Protein AF-A0A259FFC7-F1 (afdb_monomer_lite)

Structure (mmCIF, N/CA/C/O backbone):
data_AF-A0A259FFC7-F1
#
_entry.id   AF-A0A259FFC7-F1
#
loop_
_atom_site.group_PDB
_atom_site.id
_atom_site.type_symbol
_atom_site.label_atom_id
_atom_site.label_alt_id
_atom_site.label_comp_id
_atom_site.l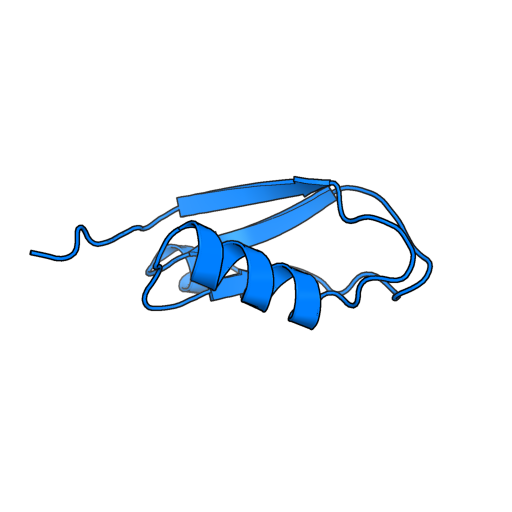abel_asym_id
_atom_site.label_entity_id
_atom_site.label_seq_id
_atom_site.pdbx_PDB_ins_code
_atom_site.Cartn_x
_atom_site.Cartn_y
_atom_site.Cartn_z
_atom_site.occupancy
_atom_site.B_iso_or_equiv
_atom_site.auth_seq_id
_atom_site.auth_comp_id
_atom_site.auth_asym_id
_atom_site.auth_atom_id
_atom_site.pdbx_PDB_model_num
ATOM 1 N N . MET A 1 1 ? -22.734 8.909 4.689 1.00 58.06 1 MET A N 1
ATOM 2 C CA . MET A 1 1 ? -22.067 7.949 5.594 1.00 58.06 1 MET A CA 1
ATOM 3 C C . MET A 1 1 ? -20.963 7.284 4.793 1.00 58.06 1 MET A C 1
ATOM 5 O O . MET A 1 1 ? -21.284 6.709 3.761 1.00 58.06 1 MET A O 1
ATOM 9 N N . SER A 1 2 ? -19.691 7.428 5.173 1.00 67.38 2 SER A N 1
ATOM 10 C CA . SER A 1 2 ? -18.645 6.581 4.591 1.00 67.38 2 SER A CA 1
ATOM 11 C C . SER A 1 2 ? -18.794 5.183 5.183 1.00 67.38 2 SER A C 1
ATOM 13 O O . SER A 1 2 ? -18.975 5.024 6.390 1.00 67.38 2 SER A O 1
ATOM 15 N N . VAL A 1 3 ? -18.789 4.167 4.327 1.00 79.88 3 VAL A N 1
ATOM 16 C CA . VAL A 1 3 ? -18.708 2.777 4.775 1.00 79.88 3 VAL A CA 1
ATOM 17 C C . VAL A 1 3 ? -17.254 2.532 5.169 1.00 79.88 3 VAL A C 1
ATOM 19 O O . VAL A 1 3 ? -16.357 2.839 4.385 1.00 79.88 3 VAL A O 1
ATOM 22 N N . ARG A 1 4 ? -17.006 2.022 6.381 1.00 90.12 4 ARG A N 1
ATOM 23 C CA . ARG A 1 4 ? -15.655 1.586 6.765 1.00 90.12 4 ARG A CA 1
ATOM 24 C C . ARG A 1 4 ? -15.279 0.339 5.971 1.00 90.12 4 ARG A C 1
ATOM 26 O O . ARG A 1 4 ? -16.094 -0.572 5.847 1.00 90.12 4 ARG A O 1
ATOM 33 N N . ILE A 1 5 ? -14.064 0.331 5.429 1.00 95.75 5 ILE A N 1
ATOM 34 C CA . ILE A 1 5 ? -13.539 -0.754 4.598 1.00 95.75 5 ILE A CA 1
ATOM 35 C C . ILE A 1 5 ? -12.325 -1.358 5.285 1.00 95.75 5 ILE A C 1
ATOM 37 O O . ILE A 1 5 ? -11.299 -0.695 5.451 1.00 95.75 5 ILE A O 1
ATOM 41 N N . ASP A 1 6 ? -12.451 -2.641 5.596 1.00 97.44 6 ASP A N 1
ATOM 42 C CA . ASP A 1 6 ? -11.416 -3.476 6.184 1.00 97.44 6 ASP A CA 1
ATOM 43 C C . ASP A 1 6 ? -11.229 -4.705 5.286 1.00 97.44 6 ASP A C 1
ATOM 45 O O . ASP A 1 6 ? -12.202 -5.366 4.921 1.00 97.44 6 ASP A O 1
ATOM 49 N N . GLY A 1 7 ? -9.993 -5.007 4.885 1.00 97.31 7 GLY A N 1
ATOM 50 C CA . GLY A 1 7 ? -9.726 -6.145 4.000 1.00 97.31 7 GLY A CA 1
ATOM 51 C C . GLY A 1 7 ? -8.378 -6.081 3.293 1.00 97.31 7 GLY A C 1
ATOM 52 O O . GLY A 1 7 ? -7.553 -5.218 3.583 1.00 97.31 7 GLY A O 1
ATOM 53 N N . VAL A 1 8 ? -8.154 -7.000 2.352 1.00 98.19 8 VAL A N 1
ATOM 54 C CA . VAL A 1 8 ? -6.921 -7.073 1.555 1.00 98.19 8 VAL A CA 1
ATOM 55 C C . VAL A 1 8 ? -7.268 -7.045 0.072 1.00 98.19 8 VAL A C 1
ATOM 57 O O . VAL A 1 8 ? -8.074 -7.842 -0.402 1.00 98.19 8 VAL A O 1
ATOM 60 N N . VAL A 1 9 ? -6.640 -6.133 -0.664 1.00 98.31 9 VAL A N 1
ATOM 61 C CA . VAL A 1 9 ? -6.682 -6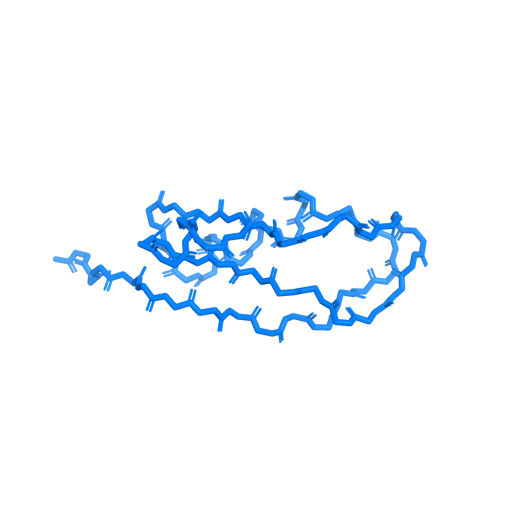.069 -2.125 1.00 98.31 9 VAL A CA 1
ATOM 62 C C . VAL A 1 9 ? -5.455 -6.782 -2.672 1.00 98.31 9 VAL A C 1
ATOM 64 O O . VAL A 1 9 ? -4.323 -6.416 -2.361 1.00 98.31 9 VAL A O 1
ATOM 67 N N . LEU A 1 10 ? -5.680 -7.792 -3.506 1.00 98.31 10 LEU A N 1
ATOM 68 C CA . LEU A 1 10 ? -4.625 -8.475 -4.246 1.00 98.31 10 LEU A CA 1
ATOM 69 C C . LEU A 1 10 ? -4.380 -7.705 -5.545 1.00 98.31 10 LEU A C 1
ATOM 71 O O . LEU A 1 10 ? -5.061 -7.927 -6.543 1.00 98.31 10 LEU A O 1
ATOM 75 N N . LEU A 1 11 ? -3.463 -6.738 -5.505 1.00 98.44 11 LEU A N 1
ATOM 76 C CA . LEU A 1 11 ? -3.135 -5.933 -6.675 1.00 98.44 11 LEU A CA 1
ATOM 77 C C . LEU A 1 11 ? -2.060 -6.637 -7.506 1.00 98.44 11 LEU A C 1
ATOM 79 O O . LEU A 1 11 ? -0.999 -6.955 -6.980 1.00 98.44 11 LEU A O 1
ATOM 83 N N . ASP A 1 12 ? -2.290 -6.811 -8.804 1.00 98.50 12 ASP A N 1
ATOM 84 C CA . ASP A 1 12 ? -1.203 -7.070 -9.749 1.00 98.50 12 ASP A CA 1
ATOM 85 C C . ASP A 1 12 ? -0.538 -5.731 -10.107 1.00 98.50 12 ASP A C 1
ATOM 87 O O . ASP A 1 12 ? -1.099 -4.908 -10.836 1.00 98.50 12 ASP A O 1
ATOM 91 N N . LYS A 1 13 ? 0.611 -5.443 -9.487 1.00 98.44 13 LYS A N 1
ATOM 92 C CA . LYS A 1 13 ? 1.299 -4.156 -9.617 1.00 98.44 13 LYS A CA 1
ATOM 93 C C . LYS A 1 13 ? 1.930 -4.057 -11.012 1.00 98.44 13 LYS A C 1
ATOM 95 O O . LYS A 1 13 ? 2.771 -4.892 -11.348 1.00 98.44 13 LYS A O 1
ATOM 100 N N . PRO A 1 14 ? 1.632 -3.009 -11.801 1.00 97.94 14 PRO A N 1
ATOM 101 C CA . PRO A 1 14 ? 2.296 -2.809 -13.081 1.00 97.94 14 PRO A CA 1
ATOM 102 C C . PRO A 1 14 ? 3.745 -2.328 -12.902 1.00 97.94 14 PRO A C 1
ATOM 104 O O . PRO A 1 14 ? 4.115 -1.725 -11.885 1.00 97.94 14 PRO A O 1
ATOM 107 N N . ALA A 1 15 ? 4.563 -2.542 -13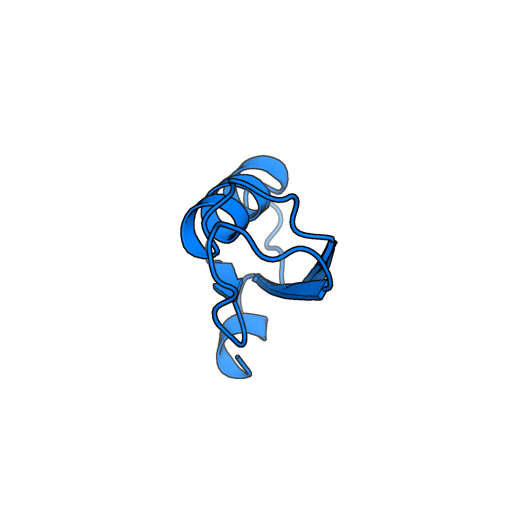.932 1.00 98.12 15 ALA A N 1
ATOM 108 C CA . ALA A 1 15 ? 5.910 -1.984 -14.003 1.00 98.12 15 ALA A CA 1
ATOM 109 C C . ALA A 1 15 ? 5.851 -0.448 -14.074 1.00 98.12 15 ALA A C 1
ATOM 111 O O . ALA A 1 15 ? 4.897 0.138 -14.585 1.00 98.12 15 ALA A O 1
ATOM 112 N N . GLY A 1 16 ? 6.876 0.213 -13.543 1.00 97.75 16 GLY A N 1
ATOM 113 C CA . GLY A 1 16 ? 6.973 1.672 -13.455 1.00 97.75 16 GLY A CA 1
ATOM 114 C C . GLY A 1 16 ? 6.211 2.294 -12.278 1.00 97.75 16 GLY A C 1
ATOM 115 O O . GLY A 1 16 ? 6.444 3.456 -11.953 1.00 97.75 16 GLY A O 1
ATOM 116 N N . MET A 1 17 ? 5.344 1.542 -11.592 1.00 98.12 17 MET A N 1
ATOM 117 C CA . MET A 1 17 ? 4.629 2.010 -10.401 1.00 98.12 17 MET A CA 1
ATOM 118 C C . MET A 1 17 ? 5.400 1.657 -9.124 1.00 98.12 17 MET A C 1
ATOM 120 O O . MET A 1 17 ? 5.765 0.500 -8.914 1.00 98.12 17 MET A O 1
ATOM 124 N N . SER A 1 18 ? 5.609 2.630 -8.230 1.00 98.56 18 SER A N 1
ATOM 125 C CA . SER A 1 18 ? 6.154 2.356 -6.893 1.00 98.56 18 SER A CA 1
ATOM 126 C C . SER A 1 18 ? 5.114 1.672 -5.999 1.00 98.56 18 SER A C 1
ATOM 128 O O . SER A 1 18 ? 3.912 1.919 -6.126 1.00 98.56 18 SER A O 1
ATOM 130 N N . SER A 1 19 ? 5.565 0.861 -5.039 1.00 98.56 19 SER A N 1
ATOM 131 C CA . SER A 1 19 ? 4.664 0.185 -4.088 1.00 98.56 19 SER A CA 1
ATOM 132 C C . SER A 1 19 ? 3.815 1.177 -3.273 1.00 98.56 19 SER A C 1
ATOM 134 O O . SER A 1 19 ? 2.620 0.966 -3.077 1.00 98.56 19 SER A O 1
ATOM 136 N N . GLN A 1 20 ? 4.376 2.331 -2.896 1.00 98.50 20 GLN A N 1
ATOM 137 C CA . GLN A 1 20 ? 3.621 3.392 -2.219 1.00 98.50 20 GLN A CA 1
ATOM 138 C C . GLN A 1 20 ? 2.608 4.093 -3.142 1.00 98.50 20 GLN A C 1
ATOM 140 O O . GLN A 1 20 ? 1.521 4.488 -2.703 1.00 98.50 20 GLN A O 1
ATOM 145 N N . GLY A 1 21 ? 2.941 4.236 -4.429 1.00 98.56 21 GLY A N 1
ATOM 146 C CA . GLY A 1 21 ? 2.014 4.732 -5.445 1.00 98.56 21 GLY A CA 1
ATOM 147 C C . GLY A 1 21 ? 0.801 3.814 -5.589 1.00 98.56 21 GLY A C 1
ATOM 148 O O . GLY A 1 21 ? -0.331 4.295 -5.589 1.00 98.56 21 GLY A O 1
ATOM 149 N N . ALA A 1 22 ? 1.030 2.499 -5.595 1.00 98.56 22 ALA A N 1
ATOM 150 C CA . ALA A 1 22 ? -0.023 1.488 -5.614 1.00 98.56 22 ALA A CA 1
ATOM 151 C C . ALA A 1 22 ? -0.949 1.571 -4.385 1.00 98.56 22 ALA A C 1
ATOM 153 O O . ALA A 1 22 ? -2.169 1.641 -4.541 1.00 98.56 22 ALA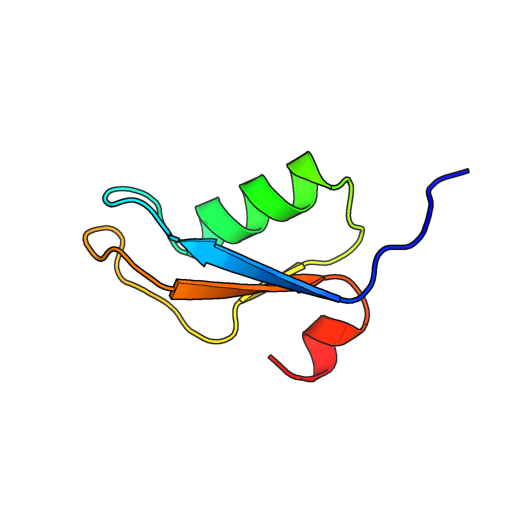 A O 1
ATOM 154 N N . VAL A 1 23 ? -0.390 1.663 -3.170 1.00 98.62 23 VAL A N 1
ATOM 155 C CA . VAL A 1 23 ? -1.174 1.859 -1.931 1.00 98.62 23 VAL A CA 1
ATOM 156 C C . VAL A 1 23 ? -2.035 3.121 -2.017 1.00 98.62 23 VAL A C 1
ATOM 158 O O . VAL A 1 23 ? -3.220 3.092 -1.684 1.00 98.62 23 VAL A O 1
ATOM 161 N N . THR A 1 24 ? -1.465 4.228 -2.501 1.00 98.62 24 THR A N 1
ATOM 162 C CA . THR A 1 24 ? -2.187 5.501 -2.646 1.00 98.62 24 THR A CA 1
ATOM 163 C C . THR A 1 24 ? -3.332 5.392 -3.653 1.00 98.62 24 THR A C 1
ATOM 165 O O . THR A 1 24 ? -4.425 5.899 -3.391 1.00 98.62 24 THR A O 1
ATOM 168 N N . ALA A 1 25 ? -3.099 4.724 -4.786 1.00 98.44 25 ALA A N 1
ATOM 169 C CA . ALA A 1 25 ? -4.111 4.503 -5.813 1.00 98.44 25 ALA A CA 1
ATOM 170 C C . ALA A 1 25 ? -5.281 3.666 -5.276 1.00 98.44 25 ALA A C 1
ATOM 172 O O . ALA A 1 25 ? -6.429 4.096 -5.379 1.00 98.44 25 ALA A O 1
ATOM 173 N N . VAL A 1 26 ? -4.998 2.534 -4.622 1.00 98.25 26 VAL A N 1
ATOM 174 C CA . VAL A 1 26 ? -6.032 1.654 -4.050 1.00 98.25 26 VAL A CA 1
ATOM 175 C C . VAL A 1 26 ? -6.802 2.345 -2.924 1.00 98.25 26 VAL A C 1
ATOM 177 O O . VAL A 1 26 ? -8.033 2.310 -2.916 1.00 98.25 26 VAL A O 1
ATOM 180 N N . LYS A 1 27 ? -6.110 3.044 -2.012 1.00 97.81 27 LYS A N 1
ATOM 181 C CA . LYS A 1 27 ? -6.752 3.799 -0.925 1.00 97.81 27 LYS A CA 1
ATOM 182 C C . LYS A 1 27 ? -7.763 4.814 -1.461 1.00 97.81 27 LYS A C 1
ATOM 184 O O . LYS A 1 27 ? -8.862 4.920 -0.925 1.00 97.81 27 LYS A O 1
ATOM 189 N N . ARG A 1 28 ? -7.398 5.552 -2.518 1.00 97.44 28 ARG A N 1
ATOM 190 C CA . ARG A 1 28 ? -8.272 6.546 -3.162 1.00 97.44 28 ARG A CA 1
ATOM 191 C C . ARG A 1 28 ? -9.426 5.897 -3.917 1.00 97.44 28 ARG A C 1
ATOM 193 O O . ARG A 1 28 ? -10.554 6.345 -3.759 1.00 97.44 28 ARG A O 1
ATOM 200 N N . ALA A 1 29 ? -9.154 4.848 -4.693 1.00 97.38 29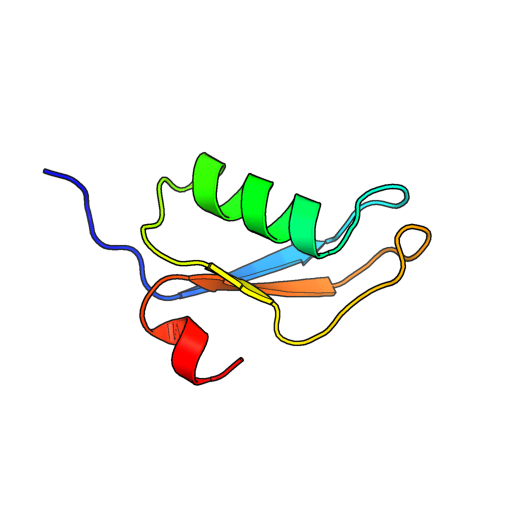 ALA A N 1
ATOM 201 C CA . ALA A 1 29 ? -10.165 4.156 -5.490 1.00 97.38 29 ALA A CA 1
ATOM 202 C C . ALA A 1 29 ? -11.296 3.575 -4.629 1.00 97.38 29 ALA A C 1
ATOM 204 O O . ALA A 1 29 ? -12.452 3.589 -5.038 1.00 97.38 29 ALA A O 1
ATOM 205 N N . LEU A 1 30 ? -10.963 3.102 -3.426 1.00 96.44 30 LEU A N 1
ATOM 206 C CA . LEU A 1 30 ? -11.925 2.518 -2.491 1.00 96.44 30 LEU A CA 1
ATOM 207 C C . LEU A 1 30 ? -12.374 3.493 -1.396 1.00 96.44 30 LEU A C 1
ATOM 209 O O . LEU A 1 30 ? -13.195 3.128 -0.566 1.00 96.44 30 LEU A O 1
ATOM 213 N N . ASN A 1 31 ? -11.864 4.728 -1.377 1.00 96.19 31 ASN A N 1
ATOM 214 C CA . ASN A 1 31 ? -12.114 5.701 -0.310 1.00 96.19 31 ASN A CA 1
ATOM 215 C C . ASN A 1 31 ? -11.846 5.133 1.105 1.00 96.19 31 ASN A C 1
ATOM 217 O O . ASN A 1 31 ? -12.600 5.372 2.049 1.00 96.19 31 ASN A O 1
ATOM 221 N N . ALA A 1 32 ? -10.773 4.348 1.245 1.00 96.19 32 ALA A N 1
ATOM 222 C CA . ALA A 1 32 ? -10.395 3.728 2.510 1.00 96.19 32 ALA A CA 1
ATOM 223 C C . ALA A 1 32 ? -9.690 4.734 3.436 1.00 96.19 32 ALA A C 1
ATOM 225 O O . ALA A 1 32 ? -8.858 5.535 3.005 1.00 96.19 32 ALA A O 1
ATOM 226 N N . GLU A 1 33 ? -9.959 4.656 4.738 1.00 95.69 33 GLU A N 1
ATOM 227 C CA . GLU A 1 33 ? -9.375 5.566 5.737 1.00 95.69 33 GLU A CA 1
ATOM 228 C C . GLU A 1 33 ? -7.871 5.310 5.945 1.00 95.69 33 GLU A C 1
ATOM 230 O O . GLU A 1 33 ? -7.069 6.245 6.072 1.00 95.69 33 GLU A O 1
ATOM 235 N N . LYS A 1 34 ? -7.459 4.039 5.883 1.00 97.00 34 LYS A N 1
ATOM 236 C CA . LYS A 1 34 ? -6.079 3.574 6.071 1.00 97.00 34 LYS A CA 1
ATOM 237 C C . LYS A 1 34 ? -5.737 2.497 5.043 1.00 97.00 34 LYS A C 1
ATOM 239 O O . LYS A 1 34 ? -6.591 1.681 4.712 1.00 97.00 34 LYS A O 1
ATOM 244 N N . ALA A 1 35 ? -4.498 2.502 4.555 1.00 98.12 35 ALA A N 1
ATOM 245 C CA . ALA A 1 35 ? -3.980 1.471 3.663 1.00 98.12 35 ALA A CA 1
ATOM 246 C C . ALA A 1 35 ? -2.466 1.280 3.856 1.00 98.12 35 ALA A C 1
ATOM 248 O O . ALA A 1 35 ? -1.779 2.234 4.226 1.00 98.12 35 ALA A O 1
ATOM 249 N N . GLY A 1 36 ? -1.962 0.077 3.583 1.00 98.25 36 GLY A N 1
ATOM 250 C CA . GLY A 1 36 ? -0.538 -0.282 3.592 1.00 98.25 36 GLY A CA 1
ATOM 251 C C . GLY A 1 36 ? -0.289 -1.559 2.785 1.00 98.25 36 GLY A C 1
ATOM 252 O O . GLY A 1 36 ? -1.245 -2.253 2.457 1.00 98.25 36 GLY A O 1
ATOM 253 N N . HIS A 1 37 ? 0.961 -1.867 2.438 1.00 97.94 37 HIS A N 1
ATOM 254 C CA . HIS A 1 37 ? 1.324 -3.105 1.734 1.00 97.94 37 HIS A CA 1
ATOM 255 C C . HIS A 1 37 ? 2.163 -4.032 2.621 1.00 97.94 37 HIS A C 1
ATOM 257 O O . HIS A 1 37 ? 2.856 -3.553 3.514 1.00 97.94 37 HIS A O 1
ATOM 263 N N . THR A 1 38 ? 2.170 -5.334 2.334 1.00 94.88 38 THR A N 1
ATOM 264 C CA . THR A 1 38 ? 2.897 -6.348 3.134 1.00 94.88 38 THR A CA 1
ATOM 265 C C . THR A 1 38 ? 4.344 -6.589 2.680 1.00 94.88 38 THR A C 1
ATOM 267 O O . THR A 1 38 ? 5.019 -7.493 3.160 1.00 94.88 38 THR A O 1
ATOM 270 N N . GLY A 1 39 ? 4.827 -5.830 1.696 1.00 94.56 39 GLY A N 1
ATOM 271 C CA . GLY A 1 39 ? 6.185 -5.947 1.173 1.00 94.56 39 GLY A CA 1
ATOM 272 C C . GLY A 1 39 ? 6.404 -5.006 -0.001 1.00 94.56 39 GLY A C 1
ATOM 273 O O . GLY A 1 39 ? 5.477 -4.725 -0.757 1.00 94.56 39 GLY A O 1
ATOM 274 N N . THR A 1 40 ? 7.620 -4.489 -0.140 1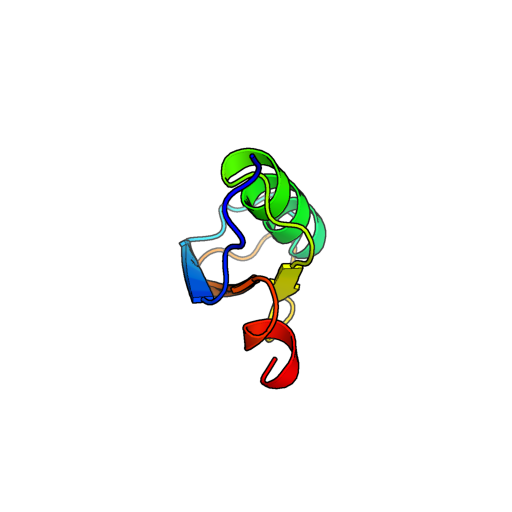.00 97.62 40 THR A N 1
ATOM 275 C CA . THR A 1 40 ? 7.957 -3.585 -1.240 1.00 97.62 40 THR A CA 1
ATOM 276 C C . THR A 1 40 ? 8.367 -4.388 -2.464 1.00 97.62 40 THR A C 1
ATOM 278 O O . THR A 1 40 ? 9.246 -5.240 -2.392 1.00 97.62 40 THR A O 1
ATOM 281 N N . LEU A 1 41 ? 7.771 -4.056 -3.602 1.00 98.25 41 LEU A N 1
ATOM 282 C CA . LEU A 1 41 ? 8.282 -4.401 -4.920 1.00 98.25 41 LEU A CA 1
ATOM 283 C C . LEU A 1 41 ? 9.003 -3.193 -5.525 1.00 98.25 41 LEU A C 1
ATOM 285 O O . LEU A 1 41 ? 8.523 -2.054 -5.410 1.00 98.25 41 LEU A O 1
ATOM 289 N N . ASP A 1 42 ? 10.121 -3.449 -6.207 1.00 98.12 42 ASP A N 1
ATOM 290 C CA . ASP A 1 42 ? 10.832 -2.424 -6.967 1.00 98.12 42 ASP A CA 1
ATOM 291 C C . ASP A 1 42 ? 9.905 -1.768 -8.004 1.00 98.12 42 ASP A C 1
ATOM 293 O O . ASP A 1 42 ? 8.981 -2.412 -8.523 1.00 98.12 42 ASP A O 1
ATOM 297 N N . PRO A 1 43 ? 10.133 -0.494 -8.371 1.00 98.06 43 PRO A N 1
ATOM 298 C CA . PRO A 1 43 ? 9.328 0.171 -9.391 1.00 98.06 43 PRO A CA 1
ATOM 299 C C . PRO A 1 43 ? 9.265 -0.612 -10.708 1.00 98.06 43 PRO A C 1
ATOM 301 O O . PRO A 1 43 ? 8.204 -0.689 -11.318 1.00 98.06 43 PRO A O 1
ATOM 304 N N . MET A 1 44 ? 10.366 -1.249 -11.114 1.00 97.81 44 MET A N 1
ATOM 305 C CA . MET A 1 44 ? 10.440 -2.042 -12.347 1.00 97.81 44 MET A CA 1
ATOM 306 C C . MET A 1 44 ? 9.780 -3.428 -12.255 1.00 97.81 44 MET A C 1
ATOM 308 O O . MET A 1 44 ? 9.479 -4.013 -13.289 1.00 97.81 44 MET A O 1
ATOM 312 N N . ALA A 1 45 ? 9.548 -3.953 -11.048 1.00 98.06 45 ALA A N 1
ATOM 313 C CA . ALA A 1 45 ? 8.946 -5.270 -10.858 1.00 98.06 45 ALA A CA 1
ATOM 314 C C . ALA A 1 45 ? 7.439 -5.252 -11.160 1.00 98.06 45 ALA A C 1
ATOM 316 O O . ALA A 1 45 ? 6.776 -4.227 -10.983 1.00 98.06 45 ALA A O 1
ATOM 317 N N . THR A 1 46 ? 6.888 -6.395 -11.563 1.00 98.38 46 THR A N 1
ATOM 318 C CA . THR A 1 46 ? 5.440 -6.626 -11.668 1.00 98.38 46 THR A CA 1
ATOM 319 C C . THR A 1 46 ? 5.001 -7.739 -10.727 1.00 98.38 46 THR A C 1
ATOM 321 O O . THR A 1 46 ? 5.843 -8.450 -10.176 1.00 98.38 46 THR A O 1
ATOM 324 N N . GLY A 1 47 ? 3.692 -7.923 -10.570 1.00 98.31 47 GLY A N 1
ATOM 325 C CA . GLY A 1 47 ? 3.128 -9.063 -9.858 1.00 98.31 47 GLY A CA 1
ATOM 326 C C . GLY A 1 47 ? 2.404 -8.685 -8.574 1.00 98.31 47 GLY A C 1
ATOM 327 O O . GLY A 1 47 ? 2.110 -7.519 -8.305 1.00 98.31 47 GLY A O 1
ATOM 328 N N . LEU A 1 48 ? 2.095 -9.711 -7.783 1.00 98.38 48 LEU A N 1
ATOM 329 C CA . LEU A 1 48 ? 1.219 -9.597 -6.625 1.00 98.38 48 LEU A CA 1
ATOM 330 C C . LEU A 1 48 ? 1.799 -8.675 -5.539 1.00 98.38 48 LEU A C 1
ATOM 332 O O . LEU A 1 48 ? 2.823 -8.974 -4.931 1.00 98.38 48 LEU A O 1
ATOM 336 N N . LEU A 1 49 ? 1.072 -7.600 -5.240 1.00 98.50 49 LEU A N 1
ATOM 337 C CA . LEU A 1 49 ? 1.289 -6.692 -4.122 1.00 98.50 49 LEU A CA 1
ATOM 338 C C . LEU A 1 49 ? 0.026 -6.667 -3.241 1.00 98.50 49 LEU A C 1
ATOM 340 O O . LEU A 1 49 ? -0.938 -5.971 -3.575 1.00 98.50 49 LEU A O 1
ATOM 344 N N . PRO A 1 50 ? -0.007 -7.405 -2.117 1.00 98.50 50 PRO A N 1
ATOM 345 C CA . PRO A 1 50 ? -1.121 -7.335 -1.178 1.00 98.50 50 PRO A CA 1
ATOM 346 C C . PRO A 1 50 ? -1.195 -5.950 -0.524 1.00 98.50 50 PRO A C 1
ATOM 348 O O . PRO A 1 50 ? -0.227 -5.484 0.080 1.00 98.50 50 PRO A O 1
ATOM 351 N N . ILE A 1 51 ? -2.353 -5.297 -0.639 1.00 98.50 51 ILE A N 1
ATOM 352 C CA . ILE A 1 51 ? -2.643 -3.999 -0.024 1.00 98.50 51 ILE A CA 1
ATOM 353 C C . ILE A 1 51 ? -3.721 -4.193 1.040 1.00 98.50 51 ILE A C 1
ATOM 355 O O . ILE A 1 51 ? -4.884 -4.449 0.733 1.00 98.50 51 ILE A O 1
ATOM 359 N N . CYS A 1 52 ? -3.333 -4.049 2.299 1.00 98.56 52 CYS A N 1
ATOM 360 C CA . CYS A 1 52 ? -4.221 -4.097 3.449 1.00 98.56 52 CYS A CA 1
ATOM 361 C C . CYS A 1 52 ? -4.936 -2.753 3.632 1.00 98.56 52 CYS A C 1
ATOM 363 O O . CYS A 1 52 ? -4.309 -1.697 3.552 1.00 98.56 52 CYS A O 1
ATOM 365 N N . LEU A 1 53 ? -6.235 -2.790 3.927 1.00 98.25 53 LEU A N 1
ATOM 366 C CA . LEU A 1 53 ? -7.106 -1.639 4.171 1.00 98.25 53 LEU A CA 1
ATOM 367 C C . LEU A 1 53 ? -7.649 -1.675 5.600 1.00 98.25 53 LEU A C 1
ATOM 369 O O . LEU A 1 53 ? -7.936 -2.752 6.128 1.00 98.25 53 LEU A O 1
ATOM 373 N N . GLY A 1 54 ? -7.788 -0.500 6.215 1.00 97.06 54 GLY A N 1
ATOM 374 C CA . GLY A 1 54 ? -8.376 -0.363 7.549 1.00 97.06 54 GLY A CA 1
ATOM 375 C C . GLY A 1 54 ? -7.663 -1.227 8.592 1.00 97.06 54 GLY A C 1
ATOM 376 O O . GLY A 1 54 ? -6.433 -1.206 8.703 1.00 97.06 54 GLY A O 1
ATOM 377 N N . GLU A 1 55 ? -8.431 -2.010 9.338 1.00 97.19 55 GLU A N 1
ATOM 378 C CA . GLU A 1 55 ? -7.964 -2.911 10.394 1.00 97.19 55 GLU A CA 1
ATOM 379 C C . GLU A 1 55 ? -7.023 -4.014 9.884 1.00 97.19 55 GLU A C 1
ATOM 381 O O . GLU A 1 55 ? -6.134 -4.443 10.620 1.00 97.19 55 GLU A O 1
ATOM 386 N N . ALA A 1 56 ? -7.118 -4.409 8.607 1.00 97.44 56 ALA A N 1
ATOM 387 C CA . ALA A 1 56 ? -6.227 -5.419 8.027 1.00 97.44 56 ALA A CA 1
ATOM 388 C C . ALA A 1 56 ? -4.754 -4.970 8.001 1.00 97.44 56 ALA A C 1
ATOM 390 O O . ALA A 1 56 ? -3.848 -5.798 7.967 1.00 97.44 56 ALA A O 1
ATOM 391 N N . THR A 1 57 ? -4.492 -3.659 8.071 1.00 96.69 57 THR A N 1
ATOM 392 C CA . THR A 1 57 ? -3.124 -3.109 8.158 1.00 96.69 57 THR A CA 1
ATOM 393 C C . THR A 1 57 ? -2.385 -3.479 9.446 1.00 96.69 57 THR A C 1
ATOM 395 O O . THR A 1 57 ? -1.208 -3.174 9.580 1.00 96.69 57 THR A O 1
ATOM 398 N N . LYS A 1 58 ? -3.051 -4.099 10.427 1.00 95.38 58 LYS A N 1
ATOM 399 C CA . LYS A 1 58 ? -2.405 -4.624 11.641 1.00 95.38 58 LYS A CA 1
ATOM 400 C C . LYS A 1 58 ? -1.644 -5.931 11.395 1.00 95.38 58 LYS A C 1
ATOM 402 O O . LYS A 1 58 ? -0.867 -6.334 12.252 1.00 95.38 58 LYS A O 1
ATOM 407 N N . TYR A 1 59 ? -1.879 -6.576 10.252 1.00 91.12 59 TYR A N 1
ATOM 408 C CA . TYR A 1 59 ? -1.298 -7.869 9.879 1.00 91.12 59 TYR A CA 1
ATOM 409 C C . TYR A 1 59 ? -0.336 -7.773 8.683 1.00 91.12 59 TYR A C 1
ATOM 411 O O . TYR A 1 59 ? 0.024 -8.803 8.117 1.00 91.12 59 TYR A O 1
ATOM 419 N N . SER A 1 60 ? 0.017 -6.552 8.261 1.00 78.56 60 SER A N 1
ATOM 420 C CA . SER A 1 60 ? 0.937 -6.284 7.146 1.00 78.56 60 SER A CA 1
ATOM 421 C C . SER A 1 60 ? 2.384 -6.160 7.575 1.00 78.56 60 SER A C 1
ATOM 423 O O . SER A 1 60 ? 2.590 -5.536 8.641 1.00 78.56 60 SER A O 1
#

pLDDT: mean 95.69, std 7.17, range [58.06, 98.62]

Radius of gyration: 11.14 Å; chains: 1; bounding box: 33×18×26 Å

Sequence (60 aa):
MSVRIDGVVLLDKPAGMSSQGAVTAVKRALNAEKAGHTGTLDPMATGLLPICLGEATKYS

Foldseek 3Di:
DQDADWDKDFDFDDAQAWLVNVQVVVCVVNVAPDKDWPDTDDNRDTGTIIMTTDPRVVVD

Secondary structure (DSSP, 8-state):
-PPP--EEEEEEEPTT--HHHHHHHHHHHTT-S-EEESSPPPTT--EEEEEEEGGGGGG-